Protein AF-A0A554S4W5-F1 (afdb_monomer_lite)

Sequence (125 aa):
MKLQRVMAAGAALLAVSMSFAAPPTFSKEEQRLRKAVDDAEMCFHFAGEFNGDGSAHDKEVARQQRQHCGKEGQQLVLRAYRKNPQDTR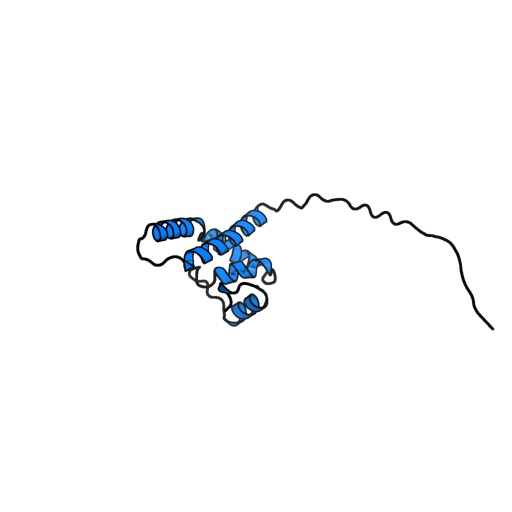LYPAVLRLDGLMPGLTLPAAEKARLCAVAKTELACP

Foldseek 3Di:
DDDDDDDDDDPDPPPDPPPPDDDPDDDPLRVLLVLLLVLLVQLLVLVVVQDPPPDPVNVVSVVSNVVRVDPVSLVSLVVVCVVPVPPLSSLSSLLSCAVVDVPHHDDPVSQVVNLVRDPDVVSRD

Radius of gyration: 24.9 Å; chains: 1; bounding box: 77×42×57 Å

pLDDT: mean 82.85, std 18.15, range [35.88, 96.44]

Secondary structure (DSSP, 8-state):
--------------------PPPPPPPHHHHHHHHHHHHHHHHHHHHTT--SS--HHHHHHHHHHHHH--HHHHHHHHHHHHH-TT-GGGHHHHHHHTTTSTT----HHHHHHHHTT---TTT--

Structure (mmCIF, N/CA/C/O backbone):
data_AF-A0A554S4W5-F1
#
_entry.id   AF-A0A554S4W5-F1
#
loop_
_atom_site.group_PDB
_atom_site.id
_atom_site.type_symbol
_atom_site.label_atom_id
_atom_site.label_alt_id
_atom_site.label_comp_id
_atom_site.label_asym_id
_atom_site.label_entity_id
_atom_site.label_seq_id
_atom_site.pdbx_PDB_ins_code
_atom_site.Cartn_x
_atom_site.Cartn_y
_atom_site.Cartn_z
_atom_site.occupancy
_atom_site.B_iso_or_equiv
_atom_site.auth_seq_id
_atom_site.auth_comp_id
_atom_site.auth_asym_id
_atom_site.auth_atom_id
_atom_site.pdbx_PDB_model_num
ATOM 1 N N . MET A 1 1 ? -64.640 -27.284 35.055 1.00 35.88 1 MET A N 1
ATOM 2 C CA . MET A 1 1 ? -64.046 -27.667 33.755 1.00 35.88 1 MET A CA 1
ATOM 3 C C . MET A 1 1 ? -64.055 -26.460 32.823 1.00 35.88 1 MET A C 1
ATOM 5 O O . MET A 1 1 ? -65.082 -25.809 32.747 1.00 35.88 1 MET A O 1
ATOM 9 N N . LYS A 1 2 ? -62.935 -26.253 32.113 1.00 40.91 2 LYS A N 1
ATOM 10 C CA . LYS A 1 2 ? -62.726 -25.465 30.877 1.00 40.91 2 LYS A CA 1
ATOM 11 C C . LYS A 1 2 ? -62.767 -23.921 30.916 1.00 40.91 2 LYS A C 1
ATOM 13 O O . LYS A 1 2 ? -63.803 -23.289 31.050 1.00 40.91 2 LYS A O 1
ATOM 18 N N . LEU A 1 3 ? -61.564 -23.376 30.690 1.00 44.25 3 LEU A N 1
ATOM 19 C CA . LEU A 1 3 ? -61.226 -22.077 30.097 1.00 44.25 3 LEU A CA 1
ATOM 20 C C . LEU A 1 3 ? -62.058 -21.762 28.840 1.00 44.25 3 LEU A C 1
ATOM 22 O O . LEU A 1 3 ? -62.255 -22.669 28.035 1.00 44.25 3 LEU A O 1
ATOM 26 N N . GLN A 1 4 ? -62.302 -20.471 28.574 1.00 40.38 4 GLN A N 1
ATOM 27 C CA . GLN A 1 4 ? -61.680 -19.776 27.430 1.00 40.38 4 GLN A CA 1
ATOM 28 C C . GLN A 1 4 ? -61.896 -18.247 27.448 1.00 40.38 4 GLN A C 1
ATOM 30 O O . GLN A 1 4 ? -62.976 -17.742 27.734 1.00 40.38 4 GLN A O 1
ATOM 35 N N . ARG A 1 5 ? -60.790 -17.547 27.151 1.00 49.88 5 ARG A N 1
ATOM 36 C CA . ARG A 1 5 ? -60.634 -16.123 26.785 1.00 49.88 5 ARG A CA 1
ATOM 37 C C . ARG A 1 5 ? -61.420 -15.852 25.479 1.00 49.88 5 ARG A C 1
ATOM 39 O O . ARG A 1 5 ? -61.779 -16.810 24.812 1.00 49.88 5 ARG A O 1
ATOM 46 N N . VAL A 1 6 ? -61.740 -14.624 25.065 1.00 44.25 6 VAL A N 1
ATOM 47 C CA . VAL A 1 6 ? -60.836 -13.713 24.333 1.00 44.25 6 VAL A CA 1
ATOM 48 C C . VAL A 1 6 ? -61.409 -12.290 24.386 1.00 44.25 6 VAL A C 1
ATOM 50 O O . VAL A 1 6 ? -62.537 -12.056 23.964 1.00 44.25 6 VAL A O 1
ATOM 53 N N . MET A 1 7 ? -60.613 -11.338 24.881 1.00 42.34 7 MET A N 1
ATOM 54 C CA . MET A 1 7 ? -60.849 -9.911 24.669 1.00 42.34 7 MET A CA 1
ATOM 55 C C . MET A 1 7 ? -60.450 -9.543 23.241 1.00 42.34 7 MET A C 1
ATOM 57 O O . MET A 1 7 ? -59.312 -9.766 22.832 1.00 42.34 7 MET A O 1
ATOM 61 N N . ALA A 1 8 ? -61.391 -8.966 22.505 1.00 46.88 8 ALA A N 1
ATOM 62 C CA . ALA A 1 8 ? -61.121 -8.191 21.309 1.00 46.88 8 ALA A CA 1
ATOM 63 C C . ALA A 1 8 ? -60.850 -6.744 21.733 1.00 46.88 8 ALA A C 1
ATOM 65 O O . ALA A 1 8 ? -61.691 -6.164 22.411 1.00 46.88 8 ALA A O 1
ATOM 66 N N . ALA A 1 9 ? -59.701 -6.184 21.353 1.00 47.50 9 ALA A N 1
ATOM 67 C CA . ALA A 1 9 ? -59.528 -4.770 20.999 1.00 47.50 9 ALA A CA 1
ATOM 68 C C . ALA A 1 9 ? -58.038 -4.432 20.868 1.00 47.50 9 ALA A C 1
ATOM 70 O O . ALA A 1 9 ? -57.235 -4.792 21.725 1.00 47.50 9 ALA A O 1
ATOM 71 N N . GLY A 1 10 ? -57.703 -3.656 19.835 1.00 40.44 10 GLY A N 1
ATOM 72 C CA . GLY A 1 10 ? -56.492 -2.834 19.830 1.00 40.44 10 GLY A CA 1
ATOM 73 C C . GLY A 1 10 ? -55.435 -3.211 18.799 1.00 40.44 10 GLY A C 1
ATOM 74 O O . GLY A 1 10 ? -54.279 -3.410 19.156 1.00 40.44 10 GLY A O 1
ATOM 75 N N . ALA A 1 11 ? -55.793 -3.253 17.514 1.00 44.31 11 ALA A N 1
ATOM 76 C CA . ALA A 1 11 ? -54.803 -3.109 16.449 1.00 44.31 11 ALA A CA 1
ATOM 77 C C . ALA A 1 11 ? -54.310 -1.649 16.429 1.00 44.31 11 ALA A C 1
ATOM 79 O O . ALA A 1 11 ? -54.879 -0.795 15.753 1.00 44.31 11 ALA A O 1
ATOM 80 N N . ALA A 1 12 ? -53.279 -1.349 17.220 1.00 49.19 12 ALA A N 1
ATOM 81 C CA . ALA A 1 12 ? -52.544 -0.095 17.125 1.00 49.19 12 ALA A CA 1
ATOM 82 C C . ALA A 1 12 ? -51.591 -0.177 15.922 1.00 49.19 12 ALA A C 1
ATOM 84 O O . ALA A 1 12 ? -50.571 -0.864 15.959 1.00 49.19 12 ALA A O 1
ATOM 85 N N . LEU A 1 13 ? -51.956 0.502 14.835 1.00 46.78 13 LEU A N 1
ATOM 86 C CA . LEU A 1 13 ? -51.106 0.696 13.664 1.00 46.78 13 LEU A CA 1
ATOM 87 C C . LEU A 1 13 ? -49.925 1.601 14.050 1.00 46.78 13 LEU A C 1
ATOM 89 O O . LEU A 1 13 ? -50.053 2.821 14.115 1.00 46.78 13 LEU A O 1
ATOM 93 N N . LEU A 1 14 ? -48.769 0.993 14.313 1.00 49.97 14 LEU A N 1
ATOM 94 C CA . LEU A 1 14 ? -47.486 1.684 14.412 1.00 49.97 14 LEU A CA 1
ATOM 95 C C . LEU A 1 14 ? -47.061 2.134 13.009 1.00 49.97 14 LEU A C 1
ATOM 97 O O . LEU A 1 14 ? -46.408 1.397 12.272 1.00 49.97 14 LEU A O 1
ATOM 101 N N . ALA A 1 15 ? -47.445 3.352 12.633 1.00 55.06 15 ALA A N 1
ATOM 102 C CA . ALA A 1 15 ? -46.871 4.039 11.486 1.00 55.06 15 ALA A CA 1
ATOM 103 C C . ALA A 1 15 ? -45.426 4.442 11.826 1.00 55.06 15 ALA A C 1
ATOM 105 O O . ALA A 1 15 ? -45.173 5.512 12.376 1.00 55.06 15 ALA A O 1
ATOM 106 N N . VAL A 1 16 ? -44.471 3.556 11.535 1.00 56.03 16 VAL A N 1
ATOM 107 C CA . VAL A 1 16 ? -43.042 3.888 11.539 1.00 56.03 16 VAL A CA 1
ATOM 108 C C . VAL A 1 16 ? -42.784 4.798 10.343 1.00 56.03 16 VAL A C 1
ATOM 110 O O . VAL A 1 16 ? -42.761 4.357 9.194 1.00 56.03 16 VAL A O 1
ATOM 113 N N . SER A 1 17 ? -42.616 6.088 10.612 1.00 52.47 17 SER A N 1
ATOM 114 C CA . SER A 1 17 ? -42.108 7.063 9.656 1.00 52.47 17 SER A CA 1
ATOM 115 C C . SER A 1 17 ? -40.660 6.708 9.308 1.00 52.47 17 SER A C 1
ATOM 117 O O . SER A 1 17 ? -39.720 7.008 10.040 1.00 52.47 17 SER A O 1
ATOM 119 N N . MET A 1 18 ? -40.483 6.035 8.172 1.00 48.78 18 MET A N 1
ATOM 120 C CA . MET A 1 18 ? -39.185 5.852 7.527 1.00 48.78 18 MET A CA 1
ATOM 121 C C . MET A 1 18 ? -38.712 7.215 7.012 1.00 48.78 18 MET A C 1
ATOM 123 O O . MET A 1 18 ? -38.985 7.600 5.876 1.00 48.78 18 MET A O 1
ATOM 127 N N . SER A 1 19 ? -38.029 7.976 7.866 1.00 55.50 19 SER A N 1
ATOM 128 C CA . SER A 1 19 ? -37.228 9.111 7.417 1.00 55.50 19 SER A CA 1
ATOM 129 C C . SER A 1 19 ? -36.118 8.570 6.523 1.00 55.50 19 SER A C 1
ATOM 131 O O . SER A 1 19 ? -35.160 7.966 7.006 1.00 55.50 19 SER A O 1
ATOM 133 N N . PHE A 1 20 ? -36.251 8.779 5.215 1.00 52.78 20 PHE A N 1
ATOM 134 C CA . PHE A 1 20 ? -35.170 8.589 4.256 1.00 52.78 20 PHE A CA 1
ATOM 135 C C . PHE A 1 20 ? -34.092 9.635 4.547 1.00 52.78 20 PHE A C 1
ATOM 137 O O . PHE A 1 20 ? -34.091 10.731 3.988 1.00 52.78 20 PHE A O 1
ATOM 144 N N . ALA A 1 21 ? -33.199 9.321 5.486 1.00 58.12 21 ALA A N 1
ATOM 145 C CA . ALA A 1 21 ? -31.977 10.079 5.666 1.00 58.12 21 ALA A CA 1
ATOM 146 C C . ALA A 1 21 ? -31.212 10.023 4.340 1.00 58.12 21 ALA A C 1
ATOM 148 O O . ALA A 1 21 ? -30.912 8.936 3.839 1.00 58.12 21 ALA A O 1
ATOM 149 N N . ALA A 1 22 ? -30.927 11.192 3.760 1.00 56.53 22 ALA A N 1
ATOM 150 C CA . ALA A 1 22 ? -29.977 11.290 2.663 1.00 56.53 22 ALA A CA 1
ATOM 151 C C . ALA A 1 22 ? -28.704 10.522 3.063 1.00 56.53 22 ALA A C 1
ATOM 153 O O . ALA A 1 22 ? -28.302 10.605 4.232 1.00 56.53 22 ALA A O 1
ATOM 154 N N . PRO A 1 23 ? -28.096 9.744 2.150 1.00 53.75 23 PRO A N 1
ATOM 155 C CA . PRO A 1 23 ? -26.913 8.969 2.487 1.00 53.75 23 PRO A CA 1
ATOM 156 C C . PRO A 1 23 ? -25.877 9.918 3.103 1.00 53.75 23 PRO A C 1
ATOM 158 O O . PRO A 1 23 ? -25.651 10.997 2.545 1.00 53.75 23 PRO A O 1
ATOM 161 N N . PRO A 1 24 ? -25.295 9.577 4.266 1.00 55.41 24 PRO A N 1
ATOM 162 C CA . PRO A 1 24 ? -24.371 10.469 4.944 1.00 55.41 24 PRO A CA 1
ATOM 163 C C . PRO A 1 24 ? -23.236 10.816 3.983 1.00 55.41 24 PRO A C 1
ATOM 165 O O . PRO A 1 24 ? -22.531 9.937 3.486 1.00 55.41 24 PRO A O 1
ATOM 168 N N . THR A 1 25 ? -23.073 12.105 3.686 1.00 55.75 25 THR A N 1
ATOM 169 C CA . THR A 1 25 ? -21.930 12.582 2.911 1.00 55.75 25 THR A CA 1
ATOM 170 C C . THR A 1 25 ? -20.672 12.290 3.717 1.00 55.75 25 THR A C 1
ATOM 172 O O . THR A 1 25 ? -20.517 12.809 4.824 1.00 55.75 25 THR A O 1
ATOM 175 N N . PHE A 1 26 ? -19.795 11.443 3.181 1.00 57.31 26 PHE A N 1
ATOM 176 C CA . PHE A 1 26 ? -18.562 11.036 3.851 1.00 57.31 26 PHE A CA 1
ATOM 177 C C . PHE A 1 26 ? -17.726 12.250 4.254 1.00 57.31 26 PHE A C 1
ATOM 179 O O . PHE A 1 26 ? -17.591 13.205 3.481 1.00 57.31 26 PHE A O 1
ATOM 186 N N . SER A 1 27 ? -17.147 12.209 5.456 1.00 81.75 27 SER A N 1
ATOM 187 C CA . SER A 1 27 ? -16.256 13.273 5.917 1.00 81.75 27 SER A CA 1
ATOM 188 C C . SER A 1 27 ? -15.054 13.403 4.970 1.00 81.75 27 SER A C 1
ATOM 190 O O . SER A 1 27 ? -14.664 12.446 4.297 1.00 81.75 27 SER A O 1
ATOM 192 N N . LYS A 1 28 ? -14.420 14.583 4.919 1.00 84.88 28 LYS A N 1
ATOM 193 C CA . LYS A 1 28 ? -13.202 14.783 4.107 1.00 84.88 28 LYS A CA 1
ATOM 194 C C . LYS A 1 28 ? -12.106 13.766 4.447 1.00 84.88 28 LYS A C 1
ATOM 196 O O . LYS A 1 28 ? -11.353 13.357 3.568 1.00 84.88 28 LYS A O 1
ATOM 201 N N . GLU A 1 29 ? -12.016 13.359 5.711 1.00 84.31 29 GLU A N 1
ATOM 202 C CA . GLU A 1 29 ? -11.071 12.334 6.159 1.00 84.31 29 GLU A CA 1
ATOM 203 C C . GLU A 1 29 ? -11.429 10.953 5.615 1.00 84.31 29 GLU A C 1
ATOM 205 O O . GLU A 1 29 ? -10.552 10.236 5.139 1.00 84.31 29 GLU A O 1
ATOM 210 N N . GLU A 1 30 ? -12.714 10.601 5.614 1.00 87.19 30 GLU A N 1
ATOM 211 C CA . GLU A 1 30 ? -13.177 9.332 5.064 1.00 87.19 30 GLU A CA 1
ATOM 212 C C . GLU A 1 30 ? -12.969 9.261 3.544 1.00 87.19 30 GLU A C 1
ATOM 214 O O . GLU A 1 30 ? -12.544 8.229 3.033 1.00 87.19 30 GLU A O 1
ATOM 219 N N . GLN A 1 31 ? -13.171 10.365 2.819 1.00 91.12 31 GLN A N 1
ATOM 220 C CA . GLN A 1 31 ? -12.868 10.436 1.384 1.00 91.12 31 GLN A CA 1
ATOM 221 C C . GLN A 1 31 ? -11.372 10.251 1.099 1.00 91.12 31 GLN A C 1
ATOM 223 O O . GLN A 1 31 ? -11.002 9.510 0.190 1.00 91.12 31 GLN A O 1
ATOM 228 N N . ARG A 1 32 ? -10.499 10.885 1.893 1.00 93.62 32 ARG A N 1
ATOM 229 C CA . ARG A 1 32 ? -9.043 10.712 1.772 1.00 93.62 32 ARG A CA 1
ATOM 230 C C . ARG A 1 32 ? -8.616 9.278 2.065 1.00 93.62 32 ARG A C 1
ATOM 232 O O . ARG A 1 32 ? -7.778 8.745 1.347 1.00 93.62 32 ARG A O 1
ATOM 239 N N . LEU A 1 33 ? -9.199 8.655 3.089 1.00 94.94 33 LEU A N 1
ATOM 240 C CA . LEU A 1 33 ? -8.914 7.263 3.427 1.00 94.94 33 LEU A CA 1
ATOM 241 C C . LEU A 1 33 ? -9.377 6.309 2.321 1.00 94.94 33 LEU A C 1
ATOM 243 O O . LEU A 1 33 ? -8.623 5.414 1.961 1.00 94.94 33 LEU A O 1
ATOM 247 N N . ARG A 1 34 ? -10.565 6.525 1.743 1.00 94.50 34 ARG A N 1
ATOM 248 C CA . ARG A 1 34 ? -11.051 5.746 0.591 1.00 94.50 34 ARG A CA 1
ATOM 249 C C . ARG A 1 34 ? -10.096 5.837 -0.587 1.00 94.50 34 ARG A C 1
ATOM 251 O O . ARG A 1 34 ? -9.625 4.811 -1.054 1.00 94.50 34 ARG A O 1
ATOM 258 N N . LYS A 1 35 ? -9.712 7.057 -0.974 1.00 95.62 35 LYS A N 1
ATOM 259 C CA . LYS A 1 35 ? -8.721 7.251 -2.034 1.00 95.62 35 LYS A CA 1
ATOM 260 C C . LYS A 1 35 ? -7.405 6.531 -1.728 1.00 95.62 35 LYS A C 1
ATOM 262 O O . LYS A 1 35 ? -6.828 5.930 -2.620 1.00 95.62 35 LYS A O 1
ATOM 267 N N . ALA A 1 36 ? -6.932 6.575 -0.484 1.00 96.31 36 ALA A N 1
ATOM 268 C CA . ALA A 1 36 ? -5.703 5.890 -0.101 1.00 96.31 36 ALA A CA 1
ATOM 269 C C . ALA A 1 36 ? -5.821 4.353 -0.163 1.00 96.31 36 ALA A C 1
ATOM 271 O O . ALA A 1 36 ? -4.846 3.681 -0.488 1.00 96.31 36 ALA A O 1
ATOM 272 N N . VAL A 1 37 ? -7.004 3.801 0.128 1.00 95.94 37 VAL A N 1
ATOM 273 C CA . VAL A 1 37 ? -7.314 2.375 -0.063 1.00 95.94 37 VAL A CA 1
ATOM 274 C C . VAL A 1 37 ? -7.300 2.012 -1.551 1.00 95.94 37 VAL A C 1
ATOM 276 O O . VAL A 1 37 ? -6.658 1.028 -1.916 1.00 95.94 37 VAL A O 1
ATOM 279 N N . ASP A 1 38 ? -7.925 2.827 -2.402 1.00 95.62 38 ASP A N 1
ATOM 280 C CA . ASP A 1 38 ? -7.939 2.621 -3.857 1.00 95.62 38 ASP A CA 1
ATOM 281 C C . ASP A 1 38 ? -6.524 2.743 -4.454 1.00 95.62 38 ASP A C 1
ATOM 283 O O . ASP A 1 38 ? -6.097 1.930 -5.270 1.00 95.62 38 ASP A O 1
ATOM 287 N N . ASP A 1 39 ? -5.743 3.724 -3.998 1.00 96.44 39 ASP A N 1
ATOM 288 C CA . ASP A 1 39 ? -4.355 3.915 -4.421 1.00 96.44 39 ASP A CA 1
ATOM 289 C C . ASP A 1 39 ? -3.461 2.738 -3.996 1.00 96.44 39 ASP A C 1
ATOM 291 O O . ASP A 1 39 ? -2.567 2.350 -4.748 1.00 96.44 39 ASP A O 1
ATOM 295 N N . ALA A 1 40 ? -3.705 2.126 -2.830 1.00 95.31 40 ALA A N 1
ATOM 296 C CA . ALA A 1 40 ? -2.993 0.917 -2.410 1.00 95.31 40 ALA A CA 1
ATOM 297 C C . ALA A 1 40 ? -3.286 -0.275 -3.336 1.00 95.31 40 ALA A C 1
ATOM 299 O O . ALA A 1 40 ? -2.393 -1.078 -3.604 1.00 95.31 40 ALA A O 1
ATOM 300 N N . GLU A 1 41 ? -4.514 -0.378 -3.851 1.00 93.62 41 GLU A N 1
ATOM 301 C CA . GLU A 1 41 ? -4.880 -1.377 -4.856 1.00 93.62 41 GLU A CA 1
ATOM 302 C C . GLU A 1 41 ? -4.148 -1.160 -6.175 1.00 93.62 41 GLU A C 1
ATOM 304 O O . GLU A 1 41 ? -3.467 -2.068 -6.652 1.00 93.62 41 GLU A O 1
ATOM 309 N N . MET A 1 42 ? -4.224 0.055 -6.719 1.00 95.31 42 MET A N 1
ATOM 310 C CA . MET A 1 42 ? -3.558 0.384 -7.978 1.00 95.31 42 MET A CA 1
ATOM 311 C C . MET A 1 42 ? -2.038 0.256 -7.866 1.00 95.31 42 MET A C 1
ATOM 313 O O . MET A 1 42 ? -1.393 -0.267 -8.770 1.00 95.31 42 MET A O 1
ATOM 317 N N . CYS A 1 43 ? -1.456 0.678 -6.741 1.00 94.62 43 CYS A N 1
ATOM 318 C CA . CYS A 1 43 ? -0.030 0.514 -6.490 1.00 94.62 43 CYS A CA 1
ATOM 319 C C . CYS A 1 43 ? 0.380 -0.966 -6.517 1.00 94.62 43 CYS A C 1
ATOM 321 O O . CYS A 1 43 ? 1.370 -1.309 -7.159 1.00 94.62 43 CYS A O 1
ATOM 323 N N . PHE A 1 44 ? -0.394 -1.845 -5.874 1.00 94.00 44 PHE A N 1
ATOM 324 C CA . PHE A 1 44 ? -0.127 -3.283 -5.884 1.00 94.00 44 PHE A CA 1
ATOM 325 C C . PHE A 1 44 ? -0.280 -3.910 -7.265 1.00 94.00 44 PHE A C 1
ATOM 327 O O . PHE A 1 44 ? 0.570 -4.698 -7.670 1.00 94.00 44 PHE A O 1
ATOM 334 N N . HIS A 1 45 ? -1.311 -3.513 -8.008 1.00 93.12 45 HIS A N 1
ATOM 335 C CA . HIS A 1 45 ? -1.511 -3.950 -9.384 1.00 93.12 45 HIS A CA 1
ATOM 336 C C . HIS A 1 45 ? -0.290 -3.629 -10.260 1.00 93.12 45 HIS A C 1
ATOM 338 O O . HIS A 1 45 ? 0.327 -4.539 -10.806 1.00 93.12 45 HIS A O 1
ATOM 344 N N . PHE A 1 46 ? 0.137 -2.364 -10.303 1.00 93.12 46 PHE A N 1
ATOM 345 C CA . PHE A 1 46 ? 1.269 -1.946 -11.134 1.00 93.12 46 PHE A CA 1
ATOM 346 C C . PHE A 1 46 ? 2.629 -2.429 -10.620 1.00 93.12 46 PHE A C 1
ATOM 348 O O . PHE A 1 46 ? 3.578 -2.518 -11.397 1.00 93.12 46 PHE A O 1
ATOM 355 N N . ALA A 1 47 ? 2.772 -2.733 -9.328 1.00 89.81 47 ALA A N 1
ATOM 356 C CA . ALA A 1 47 ? 3.991 -3.349 -8.803 1.00 89.81 47 ALA A CA 1
ATOM 357 C C . ALA A 1 47 ? 4.231 -4.746 -9.398 1.00 89.81 47 ALA A C 1
ATOM 359 O O . ALA A 1 47 ? 5.383 -5.124 -9.595 1.00 89.81 47 ALA A O 1
ATOM 360 N N . GLY A 1 48 ? 3.161 -5.481 -9.720 1.00 87.62 48 GLY A N 1
ATOM 361 C CA . GLY A 1 48 ? 3.241 -6.789 -10.373 1.00 87.62 48 GLY A CA 1
ATOM 362 C C . GLY A 1 48 ? 3.488 -6.744 -11.885 1.00 87.62 48 GLY A C 1
ATOM 363 O O . GLY A 1 48 ? 3.812 -7.777 -12.460 1.00 87.62 48 GLY A O 1
ATOM 364 N N . GLU A 1 49 ? 3.343 -5.582 -12.530 1.00 91.31 49 GLU A N 1
ATOM 365 C CA . GLU A 1 49 ? 3.498 -5.434 -13.988 1.00 91.31 49 GLU A CA 1
ATOM 366 C C . GLU A 1 49 ? 4.894 -4.968 -14.421 1.00 91.31 49 GLU A C 1
ATOM 368 O O . GLU A 1 49 ? 5.260 -5.115 -15.585 1.00 91.31 49 GLU A O 1
ATOM 373 N N . PHE A 1 50 ? 5.680 -4.392 -13.509 1.00 87.88 50 PHE A N 1
ATOM 374 C CA . PHE A 1 50 ? 6.976 -3.807 -13.850 1.00 87.88 50 PHE A CA 1
ATOM 375 C C . PHE A 1 50 ? 8.040 -4.888 -14.086 1.00 87.88 50 PHE A C 1
ATOM 377 O O . PHE A 1 50 ? 8.440 -5.574 -13.144 1.00 87.88 50 PHE A O 1
ATOM 384 N N . ASN A 1 51 ? 8.541 -5.000 -15.322 1.00 88.12 51 ASN A N 1
ATOM 385 C CA . ASN A 1 51 ? 9.497 -6.048 -15.711 1.00 88.12 51 ASN A CA 1
ATOM 386 C C . ASN A 1 51 ? 10.944 -5.546 -15.876 1.00 88.12 51 ASN A C 1
ATOM 388 O O . ASN A 1 51 ? 11.872 -6.352 -15.939 1.00 88.12 51 ASN A O 1
ATOM 392 N N . GLY A 1 52 ? 11.161 -4.230 -15.914 1.00 88.25 52 GLY A N 1
ATOM 393 C CA . GLY A 1 52 ? 12.483 -3.605 -16.020 1.00 88.25 52 GLY A CA 1
ATOM 394 C C . GLY A 1 52 ? 13.110 -3.644 -17.420 1.00 88.25 52 GLY A C 1
ATOM 395 O O . GLY A 1 52 ? 14.317 -3.434 -17.545 1.00 88.25 52 GLY A O 1
ATOM 396 N N . ASP A 1 53 ? 12.328 -3.902 -18.470 1.00 92.50 53 ASP A N 1
ATOM 397 C CA . ASP A 1 53 ? 12.788 -4.017 -19.860 1.00 92.50 53 ASP A CA 1
ATOM 398 C C . ASP A 1 53 ? 12.928 -2.662 -20.581 1.00 92.50 53 ASP A C 1
ATOM 400 O O . ASP A 1 53 ? 13.462 -2.583 -21.691 1.00 92.50 53 ASP A O 1
ATOM 404 N N . GLY A 1 54 ? 12.469 -1.573 -19.954 1.00 91.06 54 GLY A N 1
ATOM 405 C CA . GLY A 1 54 ? 12.553 -0.219 -20.509 1.00 91.06 54 GLY A CA 1
ATOM 406 C C . GLY A 1 54 ? 11.600 0.042 -21.682 1.00 91.06 54 GLY A C 1
ATOM 407 O O . GLY A 1 54 ? 11.724 1.074 -22.361 1.00 91.06 54 GLY A O 1
ATOM 408 N N . SER A 1 55 ? 10.644 -0.860 -21.913 1.00 95.31 55 SER A N 1
ATOM 409 C CA . SER A 1 55 ? 9.594 -0.733 -22.918 1.00 95.31 55 SER A CA 1
ATOM 410 C C . SER A 1 55 ? 8.704 0.492 -22.681 1.00 95.31 55 SER A C 1
ATOM 412 O O . SER A 1 55 ? 8.728 1.158 -21.642 1.00 95.31 55 SER A O 1
ATOM 414 N N . ALA A 1 56 ? 7.879 0.820 -23.679 1.00 96.38 56 ALA A N 1
ATOM 415 C CA . ALA A 1 56 ? 6.843 1.835 -23.510 1.00 96.38 56 ALA A CA 1
ATOM 416 C C . ALA A 1 56 ? 5.849 1.459 -22.395 1.00 96.38 56 ALA A C 1
ATOM 418 O O . ALA A 1 56 ? 5.379 2.345 -21.685 1.00 96.38 56 ALA A O 1
ATOM 419 N N . HIS A 1 57 ? 5.581 0.161 -22.222 1.00 94.44 57 HIS A N 1
ATOM 420 C CA . HIS A 1 57 ? 4.732 -0.343 -21.150 1.00 94.44 57 HIS A CA 1
ATOM 421 C C . HIS A 1 57 ? 5.365 -0.085 -19.779 1.00 94.44 57 HIS A C 1
ATOM 423 O O . HIS A 1 57 ? 4.741 0.560 -18.946 1.00 94.44 57 HIS A O 1
ATOM 429 N N . ASP A 1 58 ? 6.634 -0.441 -19.584 1.00 94.44 58 ASP A N 1
ATOM 430 C CA . ASP A 1 58 ? 7.353 -0.185 -18.329 1.00 94.44 58 ASP A CA 1
ATOM 431 C C . ASP A 1 58 ? 7.407 1.304 -17.957 1.00 94.44 58 ASP A C 1
ATOM 433 O O . ASP A 1 58 ? 7.296 1.677 -16.786 1.00 94.44 58 ASP A O 1
ATOM 437 N N . LYS A 1 59 ? 7.548 2.189 -18.952 1.00 95.69 59 LYS A N 1
ATOM 438 C CA . LYS A 1 59 ? 7.493 3.644 -18.733 1.00 95.69 59 LYS A CA 1
ATOM 439 C C . LYS A 1 59 ? 6.120 4.090 -18.232 1.00 95.69 59 LYS A C 1
ATOM 441 O O . LYS A 1 59 ? 6.048 4.960 -17.363 1.00 95.69 59 LYS A O 1
ATOM 446 N N . GLU A 1 60 ? 5.051 3.505 -18.763 1.00 96.19 60 GLU A N 1
ATOM 447 C CA . GLU A 1 60 ? 3.685 3.773 -18.316 1.00 96.19 60 GLU A CA 1
ATOM 448 C C . GLU A 1 60 ? 3.431 3.197 -16.918 1.00 96.19 60 GLU A C 1
ATOM 450 O O . GLU A 1 60 ? 2.958 3.926 -16.047 1.00 96.19 60 GLU A O 1
ATOM 455 N N . VAL A 1 61 ? 3.845 1.956 -16.648 1.00 95.56 61 VAL A N 1
ATOM 456 C CA . VAL A 1 61 ? 3.775 1.342 -15.312 1.00 95.56 61 VAL A CA 1
ATOM 457 C C . VAL A 1 61 ? 4.508 2.212 -14.288 1.00 95.56 61 VAL A C 1
ATOM 459 O O . VAL A 1 61 ? 3.950 2.555 -13.247 1.00 95.56 61 VAL A O 1
ATOM 462 N N . ALA A 1 62 ? 5.717 2.686 -14.602 1.00 94.12 62 ALA A N 1
ATOM 463 C CA . ALA A 1 62 ? 6.466 3.588 -13.729 1.00 94.12 62 ALA A CA 1
ATOM 464 C C . ALA A 1 62 ? 5.745 4.930 -13.493 1.00 94.12 62 ALA A C 1
ATOM 466 O O . ALA A 1 62 ? 5.821 5.493 -12.396 1.00 94.12 62 ALA A O 1
ATOM 467 N N . ARG A 1 63 ? 5.037 5.466 -14.496 1.00 95.50 63 ARG A N 1
ATOM 468 C CA . ARG A 1 63 ? 4.215 6.678 -14.345 1.00 95.50 63 ARG A CA 1
ATOM 469 C C . ARG A 1 63 ? 3.049 6.430 -13.389 1.00 95.50 63 ARG A C 1
ATOM 471 O O . ARG A 1 63 ? 2.809 7.248 -12.502 1.00 95.50 63 ARG A O 1
ATOM 478 N N . GLN A 1 64 ? 2.368 5.300 -13.543 1.00 95.81 64 GLN A N 1
ATOM 479 C CA . GLN A 1 64 ? 1.234 4.913 -12.710 1.00 95.81 64 GLN A CA 1
ATOM 480 C C . GLN A 1 64 ? 1.650 4.632 -11.262 1.00 95.81 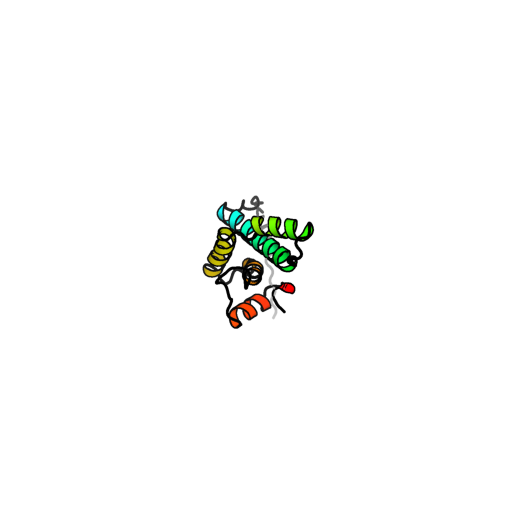64 GLN A C 1
ATOM 482 O O . GLN A 1 64 ? 1.021 5.120 -10.321 1.00 95.81 64 GLN A O 1
ATOM 487 N N . GLN A 1 65 ? 2.778 3.950 -11.056 1.00 93.31 65 GLN A N 1
ATOM 488 C CA . GLN A 1 65 ? 3.346 3.747 -9.724 1.00 93.31 65 GLN A CA 1
ATOM 489 C C . GLN A 1 65 ? 3.651 5.081 -9.029 1.00 93.31 65 GLN A C 1
ATOM 491 O O . GLN A 1 65 ? 3.322 5.248 -7.858 1.00 93.31 65 GLN A O 1
ATOM 496 N N . ARG A 1 66 ? 4.199 6.083 -9.731 1.00 92.94 66 ARG A N 1
ATOM 497 C CA . ARG A 1 66 ? 4.419 7.425 -9.145 1.00 92.94 66 ARG A CA 1
ATOM 498 C C . ARG A 1 66 ? 3.121 8.116 -8.725 1.00 92.94 66 ARG A C 1
ATOM 500 O O . ARG A 1 66 ? 3.142 8.908 -7.786 1.00 92.94 66 ARG A O 1
ATOM 507 N N . GLN A 1 67 ? 2.017 7.839 -9.415 1.00 94.69 67 GLN A N 1
ATOM 508 C CA . GLN A 1 67 ? 0.710 8.423 -9.125 1.00 94.69 67 GLN A CA 1
ATOM 509 C C . GLN A 1 67 ? 0.022 7.758 -7.923 1.00 94.69 67 GLN A C 1
ATOM 511 O O . GLN A 1 67 ? -0.611 8.456 -7.131 1.00 94.69 67 GLN A O 1
ATOM 516 N N . HIS A 1 68 ? 0.154 6.437 -7.775 1.00 94.38 68 HIS A N 1
ATOM 517 C CA . HIS A 1 68 ? -0.613 5.656 -6.796 1.00 94.38 68 HIS A CA 1
ATOM 518 C C . HIS A 1 68 ? 0.206 5.174 -5.587 1.00 94.38 68 HIS A C 1
ATOM 520 O O . HIS A 1 68 ? -0.327 5.040 -4.489 1.00 94.38 68 HIS A O 1
ATOM 526 N N . CYS A 1 69 ? 1.519 4.984 -5.714 1.00 92.31 69 CYS A N 1
ATOM 527 C CA . CYS A 1 69 ? 2.383 4.513 -4.624 1.00 92.31 69 CYS A CA 1
ATOM 528 C C . CYS A 1 69 ? 2.875 5.655 -3.710 1.00 92.31 69 CYS A C 1
ATOM 530 O O . CYS A 1 69 ? 4.063 5.771 -3.398 1.00 92.31 69 CYS A O 1
ATOM 532 N N . GLY A 1 70 ? 1.963 6.535 -3.289 1.00 91.75 70 GLY A N 1
ATOM 533 C CA . GLY A 1 70 ? 2.275 7.703 -2.463 1.00 91.75 70 GLY A CA 1
ATOM 534 C C . GLY A 1 70 ? 2.434 7.371 -0.974 1.00 91.75 70 GLY A C 1
ATOM 535 O O . GLY A 1 70 ? 1.502 6.876 -0.341 1.00 91.75 70 GLY A O 1
ATOM 536 N N . LYS A 1 71 ? 3.579 7.735 -0.374 1.00 92.56 71 LYS A N 1
ATOM 537 C CA . LYS A 1 71 ? 3.892 7.449 1.044 1.00 92.56 71 LYS A CA 1
ATOM 538 C C . LYS A 1 71 ? 2.826 7.946 2.027 1.00 92.56 71 LYS A C 1
ATOM 540 O O . LYS A 1 71 ? 2.508 7.245 2.982 1.00 92.56 71 LYS A O 1
ATOM 545 N N . GLU A 1 72 ? 2.273 9.139 1.816 1.00 93.81 72 GLU A N 1
ATOM 546 C CA . GLU A 1 72 ? 1.276 9.717 2.728 1.00 93.81 72 GLU A CA 1
ATOM 547 C C . GLU A 1 72 ? -0.031 8.914 2.753 1.00 93.81 72 GLU A C 1
ATOM 549 O O . GLU A 1 72 ? -0.558 8.633 3.829 1.00 93.81 72 GLU A O 1
ATOM 554 N N . GLY A 1 73 ? -0.528 8.495 1.584 1.00 94.12 73 GLY A N 1
ATOM 555 C CA . GLY A 1 73 ? -1.723 7.654 1.477 1.00 94.12 73 GLY A CA 1
ATOM 556 C C . GLY A 1 73 ? -1.506 6.285 2.120 1.00 94.12 73 GLY A C 1
ATOM 557 O O . GLY A 1 73 ? -2.310 5.844 2.941 1.00 94.12 73 GLY A O 1
ATOM 558 N N . GLN A 1 74 ? -0.362 5.657 1.850 1.00 95.25 74 GLN A N 1
ATOM 559 C CA . GLN A 1 74 ? 0.011 4.382 2.469 1.00 95.25 74 GLN A CA 1
ATOM 560 C C . GLN A 1 74 ? 0.072 4.494 4.004 1.00 95.25 74 GLN A C 1
ATOM 562 O O . GLN A 1 74 ? -0.498 3.673 4.725 1.00 95.25 74 GLN A O 1
ATOM 567 N N . GLN A 1 75 ? 0.682 5.560 4.530 1.00 95.50 75 GLN A N 1
ATOM 568 C CA . GLN A 1 75 ? 0.713 5.826 5.971 1.00 95.50 75 GLN A CA 1
ATOM 569 C C . GLN A 1 75 ? -0.675 6.107 6.556 1.00 95.50 75 GLN A C 1
ATOM 571 O O . GLN A 1 75 ? -0.931 5.738 7.705 1.00 95.50 75 GLN A O 1
ATOM 576 N N . LEU A 1 76 ? -1.570 6.748 5.799 1.00 95.69 76 LEU A N 1
ATOM 577 C CA . LEU A 1 76 ? -2.948 6.992 6.219 1.00 95.69 76 LEU A CA 1
ATOM 578 C C . LEU A 1 76 ? -3.709 5.674 6.414 1.00 95.69 76 LEU A C 1
ATOM 580 O O . LEU A 1 76 ? -4.334 5.499 7.461 1.00 95.69 76 LEU A O 1
ATOM 584 N N . VAL A 1 77 ? -3.594 4.734 5.469 1.00 96.19 77 VAL A N 1
ATOM 585 C CA . VAL A 1 77 ? -4.179 3.383 5.575 1.00 96.19 77 VAL A CA 1
ATOM 586 C C . VAL A 1 77 ? -3.683 2.683 6.840 1.00 96.19 77 VAL A C 1
ATOM 588 O O . VAL A 1 77 ? -4.483 2.209 7.647 1.00 96.19 77 VAL A O 1
ATO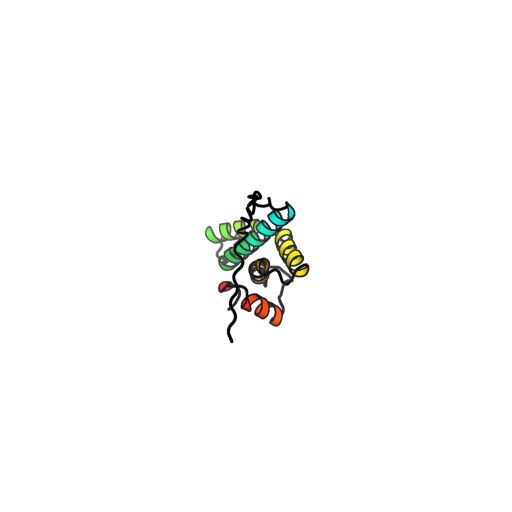M 591 N N . LEU A 1 78 ? -2.369 2.678 7.073 1.00 95.56 78 LEU A N 1
ATOM 592 C CA . LEU A 1 78 ? -1.785 2.002 8.235 1.00 95.56 78 LEU A CA 1
ATOM 593 C C . LEU A 1 78 ? -2.163 2.662 9.554 1.00 95.56 78 LEU A C 1
ATOM 595 O O . LEU A 1 78 ? -2.398 1.973 10.544 1.00 95.56 78 LEU A O 1
ATOM 599 N N . ARG A 1 79 ? -2.240 3.993 9.590 1.00 95.50 79 ARG A N 1
ATOM 600 C CA . ARG A 1 79 ? -2.693 4.719 10.778 1.00 95.50 79 ARG A CA 1
ATOM 601 C C . ARG A 1 79 ? -4.153 4.401 11.086 1.00 95.50 79 ARG A 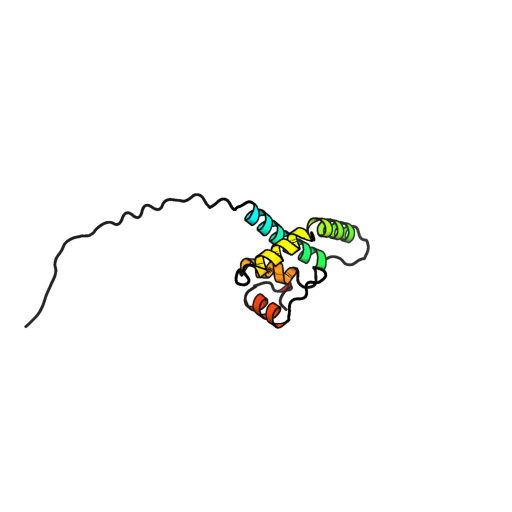C 1
ATOM 603 O O . ARG A 1 79 ? -4.480 4.182 12.250 1.00 95.50 79 ARG A O 1
ATOM 610 N N . ALA A 1 80 ? -5.008 4.351 10.065 1.00 95.62 80 ALA A N 1
ATOM 611 C CA . ALA A 1 80 ? -6.409 3.977 10.219 1.00 95.62 80 ALA A CA 1
ATOM 612 C C . ALA A 1 80 ? -6.546 2.538 10.736 1.00 95.62 80 ALA A C 1
ATOM 614 O O . ALA A 1 80 ? -7.256 2.309 11.714 1.00 95.62 80 ALA A O 1
ATOM 615 N N . TYR A 1 81 ? -5.788 1.600 10.164 1.00 95.38 81 TYR A N 1
ATOM 616 C CA . TYR A 1 81 ? -5.774 0.208 10.606 1.00 95.38 81 TYR A CA 1
ATOM 617 C C . TYR A 1 81 ? -5.261 0.060 12.044 1.00 95.38 81 TYR A C 1
ATOM 619 O O . TYR A 1 81 ? -5.900 -0.593 12.859 1.00 95.38 81 TYR A O 1
ATOM 627 N N . ARG A 1 82 ? -4.168 0.735 12.420 1.00 94.62 82 ARG A N 1
ATOM 628 C CA . ARG A 1 82 ? -3.656 0.711 13.804 1.00 94.62 82 ARG A CA 1
ATOM 629 C C . ARG A 1 82 ? -4.644 1.305 14.809 1.00 94.62 82 ARG A C 1
ATOM 631 O O . ARG A 1 82 ? -4.702 0.844 15.944 1.00 94.62 82 ARG A O 1
ATOM 638 N N . LYS A 1 83 ? -5.412 2.324 14.407 1.00 96.06 83 LYS A N 1
ATOM 639 C CA . LYS A 1 83 ? -6.452 2.936 15.248 1.00 96.06 83 LYS A CA 1
ATOM 640 C C . LYS A 1 83 ? -7.658 2.011 15.428 1.00 96.06 83 LYS A C 1
ATOM 642 O O . LYS A 1 83 ? -8.255 2.012 16.499 1.00 96.06 83 LYS A O 1
ATOM 647 N N . ASN A 1 84 ? -8.023 1.251 14.397 1.00 95.00 84 ASN A N 1
ATOM 648 C CA . ASN A 1 84 ? -9.115 0.286 14.446 1.00 95.00 84 ASN A CA 1
ATOM 649 C C . ASN A 1 84 ? -8.742 -1.021 13.714 1.00 95.00 84 ASN A C 1
ATOM 651 O O . ASN A 1 84 ? -9.138 -1.216 12.561 1.00 95.00 84 ASN A O 1
ATOM 655 N N . PRO A 1 85 ? -8.019 -1.948 14.372 1.00 94.31 85 PRO A N 1
ATOM 656 C CA . PRO A 1 85 ? -7.519 -3.168 13.728 1.00 94.31 85 PRO A CA 1
ATOM 657 C C . PRO A 1 85 ? -8.621 -4.186 13.404 1.00 94.31 85 PRO A C 1
ATOM 659 O O . PRO A 1 85 ? -8.359 -5.196 12.746 1.00 94.31 85 PRO A O 1
ATOM 662 N N . GLN A 1 86 ? -9.851 -3.936 13.860 1.00 93.75 86 GLN A N 1
ATOM 663 C CA . GLN A 1 86 ? -11.039 -4.738 13.562 1.00 93.75 86 GLN A CA 1
ATOM 664 C C . GLN A 1 86 ? -11.794 -4.236 12.319 1.00 93.75 86 GLN A C 1
ATOM 666 O O . GLN A 1 86 ? -12.750 -4.878 11.893 1.00 93.75 86 GLN A O 1
ATOM 671 N N . ASP A 1 87 ? -11.385 -3.111 11.715 1.00 93.06 87 ASP A N 1
ATOM 672 C CA . ASP A 1 87 ? -11.999 -2.617 10.479 1.00 93.06 87 ASP A CA 1
ATOM 673 C C . ASP A 1 87 ? -11.573 -3.473 9.280 1.00 93.06 87 ASP A C 1
ATOM 675 O O . ASP A 1 87 ? -10.542 -3.239 8.643 1.00 93.06 87 ASP A O 1
ATOM 679 N N . THR A 1 88 ? -12.389 -4.478 8.966 1.00 93.44 88 THR A N 1
ATOM 680 C CA . THR A 1 88 ? -12.130 -5.447 7.894 1.00 93.44 88 THR A CA 1
ATOM 681 C C . THR A 1 88 ? -12.038 -4.806 6.510 1.00 93.44 88 THR A C 1
ATOM 683 O O . THR A 1 88 ? -11.393 -5.363 5.623 1.00 93.44 88 THR A O 1
ATOM 686 N N . ARG A 1 89 ? -12.602 -3.603 6.319 1.00 92.06 89 ARG A N 1
ATOM 687 C CA . ARG A 1 89 ? -12.526 -2.853 5.052 1.00 92.06 89 ARG A CA 1
ATOM 688 C C . ARG A 1 89 ? -11.098 -2.429 4.714 1.00 92.06 89 ARG A C 1
ATOM 690 O O . ARG A 1 89 ? -10.789 -2.212 3.548 1.00 92.06 89 ARG A O 1
ATOM 697 N N . LEU A 1 90 ? -10.229 -2.311 5.719 1.00 94.94 90 LEU A N 1
ATOM 698 C CA . LEU A 1 90 ? -8.833 -1.911 5.539 1.00 94.94 90 LEU A CA 1
ATOM 699 C C . LEU A 1 90 ? -7.911 -3.095 5.235 1.00 94.94 90 LEU A C 1
ATOM 701 O O . LEU A 1 90 ? -6.793 -2.879 4.774 1.00 94.94 90 LEU A O 1
ATOM 705 N N . TYR A 1 91 ? -8.350 -4.334 5.478 1.00 95.31 91 TYR A N 1
ATOM 706 C CA . TYR A 1 91 ? -7.471 -5.504 5.394 1.00 95.31 91 TYR A CA 1
ATOM 707 C C . TYR A 1 91 ? -6.893 -5.714 3.991 1.00 95.31 91 TYR A C 1
ATOM 709 O O . TYR A 1 91 ? -5.679 -5.893 3.910 1.00 95.31 91 TYR A O 1
ATOM 717 N N . PRO A 1 92 ? -7.678 -5.615 2.894 1.00 95.06 92 PRO A N 1
ATOM 718 C CA . PRO A 1 92 ? -7.131 -5.700 1.541 1.00 95.06 92 PRO A CA 1
ATOM 719 C C . PRO A 1 92 ? -6.004 -4.696 1.293 1.00 95.06 92 PRO A C 1
ATOM 721 O O . PRO A 1 92 ? -4.952 -5.060 0.780 1.00 95.06 92 PRO A O 1
ATOM 724 N N . ALA A 1 93 ? -6.193 -3.439 1.698 1.00 95.44 93 ALA A N 1
ATOM 725 C CA . ALA A 1 93 ? -5.187 -2.401 1.505 1.00 95.44 93 ALA A CA 1
ATOM 726 C C . ALA A 1 93 ? -3.930 -2.669 2.343 1.00 95.44 93 ALA A C 1
ATOM 728 O O . ALA A 1 93 ? -2.823 -2.560 1.832 1.00 95.44 93 ALA A O 1
ATOM 729 N N . VAL A 1 94 ? -4.082 -3.071 3.608 1.00 96.25 94 VAL A N 1
ATOM 730 C CA . VAL A 1 94 ? -2.944 -3.405 4.482 1.00 96.25 94 VAL A CA 1
ATOM 731 C C . VAL A 1 94 ? -2.142 -4.584 3.926 1.00 96.25 94 VAL A C 1
ATOM 733 O O . VAL A 1 94 ? -0.919 -4.506 3.873 1.00 96.25 94 VAL A O 1
ATOM 736 N N . LEU A 1 95 ? -2.822 -5.637 3.465 1.00 95.81 95 LEU A N 1
ATOM 737 C CA . LEU A 1 95 ? -2.193 -6.806 2.847 1.00 95.81 95 LEU A CA 1
ATOM 738 C C . LEU A 1 95 ? -1.463 -6.459 1.548 1.00 95.81 95 LEU A C 1
ATOM 740 O O . LEU A 1 95 ? -0.366 -6.948 1.320 1.00 95.81 95 LEU A O 1
ATOM 744 N N . ARG A 1 96 ? -2.040 -5.596 0.711 1.00 94.06 96 ARG A N 1
ATOM 745 C CA . ARG A 1 96 ? -1.411 -5.145 -0.539 1.00 94.06 96 ARG A CA 1
ATOM 746 C C . ARG A 1 96 ? -0.195 -4.254 -0.303 1.00 94.06 96 ARG A C 1
ATOM 748 O O . ARG A 1 96 ? 0.711 -4.237 -1.122 1.00 94.06 96 ARG A O 1
ATOM 755 N N . LEU A 1 97 ? -0.157 -3.512 0.802 1.00 94.69 97 LEU A N 1
ATOM 756 C CA . LEU A 1 97 ? 1.005 -2.696 1.158 1.00 94.69 97 LEU A CA 1
ATOM 757 C C . LEU A 1 97 ? 2.149 -3.516 1.770 1.00 94.69 97 LEU A C 1
ATOM 759 O O . LEU A 1 97 ? 3.286 -3.034 1.777 1.00 94.69 97 LEU A O 1
ATOM 763 N N . ASP A 1 98 ? 1.871 -4.723 2.272 1.00 92.94 98 ASP A N 1
ATOM 764 C CA . ASP A 1 98 ? 2.877 -5.644 2.809 1.00 92.94 98 ASP A CA 1
ATOM 765 C C . ASP A 1 98 ? 3.927 -5.972 1.739 1.00 92.94 98 ASP A C 1
ATOM 767 O O . ASP A 1 98 ? 3.607 -6.470 0.663 1.00 92.94 98 ASP A O 1
ATOM 771 N N . GLY A 1 99 ? 5.191 -5.641 2.011 1.00 83.81 99 GLY A N 1
ATOM 772 C CA . GLY A 1 99 ? 6.293 -5.813 1.059 1.00 83.81 99 GLY A CA 1
ATOM 773 C C . GLY A 1 99 ? 6.413 -4.730 -0.024 1.00 83.81 99 GLY A C 1
ATOM 774 O O . GLY A 1 99 ? 7.480 -4.612 -0.620 1.00 83.81 99 GLY A O 1
ATOM 775 N N . LEU A 1 100 ? 5.390 -3.893 -0.240 1.00 87.00 100 LEU A N 1
ATOM 776 C CA . LEU A 1 100 ? 5.468 -2.746 -1.160 1.00 87.00 100 LEU A CA 1
ATOM 777 C C . LEU A 1 100 ? 5.910 -1.455 -0.476 1.00 87.00 100 LEU A C 1
ATOM 779 O O . LEU A 1 100 ? 6.591 -0.629 -1.086 1.00 87.00 100 LEU A O 1
ATOM 783 N N . MET A 1 101 ? 5.520 -1.247 0.784 1.00 87.81 101 MET A N 1
ATOM 784 C CA . MET A 1 101 ? 5.949 -0.071 1.534 1.00 87.81 101 MET A CA 1
ATOM 785 C C . MET A 1 101 ? 7.274 -0.362 2.259 1.00 87.81 101 MET A C 1
ATOM 787 O O . MET A 1 101 ? 7.324 -1.272 3.089 1.00 87.81 101 MET A O 1
ATOM 791 N N . PRO A 1 102 ? 8.340 0.432 2.035 1.00 83.75 102 PRO A N 1
ATOM 792 C CA . PRO A 1 102 ? 9.590 0.266 2.767 1.00 83.75 102 PRO A CA 1
ATOM 793 C C . PRO A 1 102 ? 9.366 0.323 4.283 1.00 83.75 102 PRO A C 1
ATOM 795 O O . PRO A 1 102 ? 8.784 1.279 4.799 1.00 83.75 102 PRO 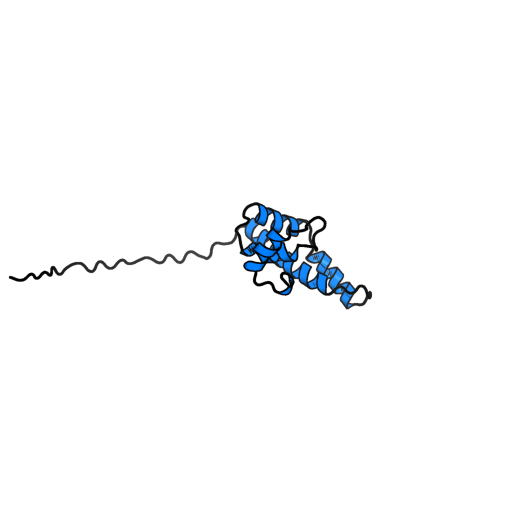A O 1
ATOM 798 N N . GLY A 1 103 ? 9.833 -0.703 4.996 1.00 81.94 103 GLY A N 1
ATOM 799 C CA . GLY A 1 103 ? 9.681 -0.816 6.449 1.00 81.94 103 GLY A CA 1
ATOM 800 C C . GLY A 1 103 ? 8.326 -1.354 6.923 1.00 81.94 103 GLY A C 1
ATOM 801 O O . GLY A 1 103 ? 8.104 -1.419 8.132 1.00 81.94 103 GLY A O 1
ATOM 802 N N . LEU A 1 104 ? 7.430 -1.753 6.013 1.00 86.81 104 LEU A N 1
ATOM 803 C CA . LEU A 1 104 ? 6.258 -2.552 6.354 1.00 86.81 104 LEU A CA 1
ATOM 804 C C . LEU A 1 104 ? 6.506 -4.018 6.033 1.00 86.81 104 LEU A C 1
ATOM 806 O O . LEU A 1 104 ? 6.640 -4.411 4.876 1.00 86.81 104 LEU A O 1
ATOM 810 N N . THR A 1 105 ? 6.502 -4.824 7.083 1.00 89.81 105 THR A N 1
ATOM 811 C CA . THR A 1 105 ? 6.478 -6.277 6.983 1.00 89.81 105 THR A CA 1
ATOM 812 C C . THR A 1 105 ? 5.529 -6.768 8.054 1.00 89.81 105 THR A C 1
ATOM 814 O O . THR A 1 105 ? 5.786 -6.590 9.247 1.00 89.81 105 THR A O 1
ATOM 817 N N . LEU A 1 106 ? 4.393 -7.314 7.632 1.00 91.62 106 LEU A N 1
ATOM 818 C CA . LEU A 1 106 ? 3.413 -7.861 8.556 1.00 91.62 106 LEU A CA 1
ATOM 819 C C . LEU A 1 106 ? 3.975 -9.138 9.199 1.00 91.62 106 LEU A C 1
ATOM 821 O O . LEU A 1 106 ? 4.473 -10.017 8.490 1.00 91.62 106 LEU A O 1
ATOM 825 N N . PRO A 1 107 ? 3.873 -9.296 10.531 1.00 93.81 107 PRO A N 1
ATOM 826 C CA . PRO A 1 107 ? 4.131 -10.576 11.173 1.00 93.81 107 PRO A CA 1
ATOM 827 C C . PRO A 1 107 ? 3.270 -11.677 10.546 1.00 93.81 107 PRO A C 1
ATOM 829 O O . PRO A 1 107 ? 2.093 -11.456 10.259 1.00 93.81 107 PRO A O 1
ATOM 832 N N . ALA A 1 108 ? 3.816 -12.887 10.401 1.00 92.06 108 ALA A N 1
ATOM 833 C CA . ALA A 1 108 ? 3.115 -13.998 9.748 1.00 92.06 108 ALA A CA 1
ATOM 834 C C . ALA A 1 108 ? 1.728 -14.282 10.360 1.00 92.06 108 ALA A C 1
ATOM 836 O O . ALA A 1 108 ? 0.760 -14.492 9.633 1.00 92.06 108 ALA A O 1
ATOM 837 N N . ALA A 1 109 ? 1.611 -14.216 11.691 1.00 93.75 109 ALA A N 1
ATOM 838 C CA . ALA A 1 109 ? 0.339 -14.399 12.391 1.00 93.75 109 ALA A CA 1
ATOM 839 C C . ALA A 1 109 ? -0.681 -13.292 12.070 1.00 93.75 109 ALA A C 1
ATOM 841 O O . ALA A 1 109 ? -1.873 -13.562 11.930 1.00 93.75 109 ALA A O 1
ATOM 842 N N . GLU A 1 110 ? -0.217 -12.049 11.930 1.00 94.44 110 GLU A N 1
ATOM 843 C CA . GLU A 1 110 ? -1.071 -10.932 11.539 1.00 94.44 110 GLU A CA 1
ATOM 844 C C . GLU A 1 110 ? -1.522 -11.102 10.089 1.00 94.44 110 GLU A C 1
ATOM 846 O O . GLU A 1 110 ? -2.722 -11.087 9.829 1.00 94.44 110 GLU A O 1
ATOM 851 N N . LYS A 1 111 ? -0.597 -11.386 9.167 1.00 94.00 111 LYS A N 1
ATOM 852 C CA . LYS A 1 111 ? -0.919 -11.658 7.762 1.00 94.00 111 LYS A CA 1
ATOM 853 C C . LYS A 1 111 ? -1.953 -12.779 7.619 1.00 94.00 111 LYS A C 1
ATOM 855 O O . LYS A 1 111 ? -2.967 -12.575 6.961 1.00 94.00 111 LYS A O 1
ATOM 860 N N . ALA A 1 112 ? -1.763 -13.908 8.305 1.00 93.50 112 ALA A N 1
ATOM 861 C CA . ALA A 1 112 ? -2.711 -15.024 8.297 1.00 93.50 112 ALA A CA 1
ATOM 862 C C . ALA A 1 112 ? -4.102 -14.619 8.815 1.00 93.50 112 ALA A C 1
ATOM 864 O O . ALA A 1 112 ? -5.117 -14.971 8.214 1.00 93.50 112 ALA A O 1
ATOM 865 N N . ARG A 1 113 ? -4.164 -13.824 9.893 1.00 94.19 113 ARG A N 1
ATOM 866 C CA . ARG A 1 113 ? -5.425 -13.298 10.437 1.00 94.19 113 ARG A CA 1
ATOM 867 C C . ARG A 1 113 ? -6.152 -12.406 9.432 1.00 94.19 113 ARG A C 1
ATOM 869 O O . ARG A 1 113 ? -7.367 -12.524 9.295 1.00 94.19 113 ARG A O 1
ATOM 876 N N . LEU A 1 114 ? -5.433 -11.508 8.755 1.00 95.19 114 LEU A N 1
ATOM 877 C CA . LEU A 1 114 ? -6.027 -10.642 7.737 1.00 95.19 114 LEU A CA 1
ATOM 878 C C . LEU A 1 114 ? -6.497 -11.473 6.539 1.00 95.19 114 LEU A C 1
ATOM 880 O O . LEU A 1 114 ? -7.621 -11.277 6.088 1.00 95.19 114 LEU A O 1
ATOM 884 N N . CYS A 1 115 ? -5.690 -12.429 6.077 1.00 94.25 115 CYS A N 1
ATOM 885 C CA . CYS A 1 115 ? -6.007 -13.304 4.947 1.00 94.25 115 CYS A CA 1
ATOM 886 C C . CYS A 1 115 ? -7.195 -14.239 5.188 1.00 94.25 115 CYS A C 1
ATOM 888 O O . CYS A 1 115 ? -7.953 -14.509 4.265 1.00 94.25 115 CYS A O 1
ATOM 890 N N . ALA A 1 116 ? -7.428 -14.674 6.428 1.00 93.00 116 ALA A N 1
ATOM 891 C CA . ALA A 1 116 ? -8.612 -15.465 6.770 1.00 93.00 116 ALA A CA 1
ATOM 892 C C . ALA A 1 116 ? -9.938 -14.704 6.554 1.00 93.00 116 ALA A C 1
ATOM 894 O O . ALA A 1 116 ? -11.003 -15.317 6.488 1.00 93.00 116 ALA A O 1
ATOM 895 N N . VAL A 1 117 ? -9.886 -13.370 6.469 1.00 91.81 117 VAL A N 1
ATOM 896 C CA . VAL A 1 117 ? -11.059 -12.495 6.319 1.00 91.81 117 VAL A CA 1
ATOM 897 C C . VAL A 1 117 ? -11.072 -11.802 4.957 1.00 91.81 117 VAL A C 1
ATOM 899 O O . VAL A 1 117 ? -12.127 -11.651 4.337 1.00 91.81 117 VAL A O 1
ATOM 902 N N . ALA A 1 118 ? -9.908 -11.354 4.492 1.00 86.00 118 ALA A N 1
ATOM 903 C CA . ALA A 1 118 ? -9.750 -10.664 3.227 1.00 86.00 118 ALA A CA 1
ATOM 904 C C . ALA A 1 118 ? -9.809 -11.671 2.075 1.00 86.00 118 ALA A C 1
ATOM 906 O O . ALA A 1 118 ? -8.937 -12.517 1.918 1.00 86.00 118 ALA A O 1
ATOM 907 N N . LYS A 1 119 ? -10.828 -11.547 1.223 1.00 77.44 119 LYS A N 1
ATOM 908 C CA . LYS A 1 119 ? -10.966 -12.332 -0.014 1.00 77.44 119 LYS A CA 1
ATOM 909 C C . LYS A 1 119 ? -10.032 -11.801 -1.112 1.00 77.44 119 LYS A C 1
ATOM 911 O O . LYS A 1 119 ? -10.495 -11.389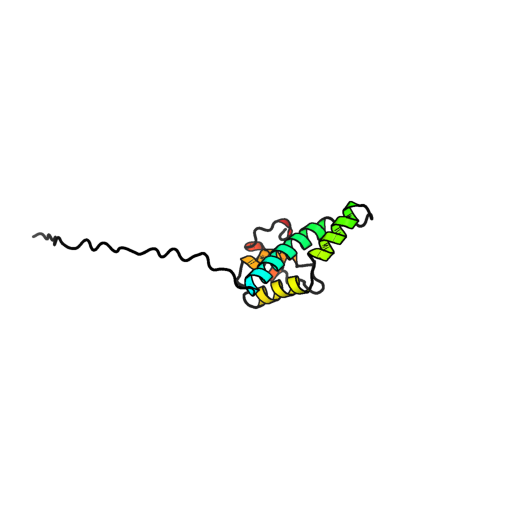 -2.170 1.00 77.44 119 LYS A O 1
ATOM 916 N N . THR A 1 120 ? -8.733 -11.712 -0.833 1.00 77.44 120 THR A N 1
ATOM 917 C CA . THR A 1 120 ? -7.725 -11.162 -1.753 1.00 77.44 120 THR A CA 1
ATOM 918 C C . THR A 1 120 ? -6.708 -12.228 -2.138 1.00 77.44 120 THR A C 1
ATOM 920 O O . THR A 1 120 ? -5.629 -12.291 -1.554 1.00 77.44 120 THR A O 1
ATOM 923 N N . GLU A 1 121 ? -7.044 -13.040 -3.138 1.00 74.50 121 GLU A N 1
ATOM 924 C CA . GLU A 1 121 ? -6.254 -14.213 -3.557 1.00 74.50 121 GLU A CA 1
ATOM 925 C C . GLU A 1 121 ? -4.799 -13.867 -3.920 1.00 74.50 121 GLU A C 1
ATOM 927 O O . GLU A 1 121 ? -3.884 -14.614 -3.602 1.00 74.50 121 GLU A O 1
ATOM 932 N N . LEU A 1 122 ? -4.550 -12.687 -4.502 1.00 76.69 122 LEU A N 1
ATOM 933 C CA . LEU A 1 122 ? -3.194 -12.268 -4.887 1.00 76.69 122 LEU A CA 1
ATOM 934 C C . LEU A 1 122 ? -2.290 -11.884 -3.704 1.00 76.69 122 LEU A C 1
ATOM 936 O O . LEU A 1 122 ? -1.073 -11.997 -3.806 1.00 76.69 122 LEU A O 1
ATOM 940 N N . ALA A 1 123 ? -2.857 -11.402 -2.595 1.00 78.88 123 ALA A N 1
ATOM 941 C CA . ALA A 1 123 ? -2.084 -11.003 -1.410 1.00 78.88 123 ALA A CA 1
ATOM 942 C C . ALA A 1 123 ? -2.042 -12.102 -0.328 1.00 78.88 123 ALA A C 1
ATOM 944 O O . ALA A 1 123 ? -1.271 -12.007 0.633 1.00 78.88 123 ALA A O 1
ATOM 945 N N . CYS A 1 124 ? -2.873 -13.131 -0.496 1.00 85.44 124 CYS A N 1
ATOM 946 C CA . CYS A 1 124 ? -3.095 -14.231 0.430 1.00 85.44 124 CYS A CA 1
ATOM 947 C C . CYS A 1 124 ? -2.999 -15.565 -0.322 1.00 85.44 124 CYS A C 1
ATOM 949 O O . CYS A 1 124 ? -4.038 -16.079 -0.741 1.00 85.44 124 CYS A O 1
ATOM 951 N N . PRO A 1 125 ? -1.773 -16.079 -0.533 1.00 64.69 125 PRO A N 1
ATOM 952 C CA . PRO A 1 125 ? -1.552 -17.392 -1.131 1.00 64.69 125 PRO A CA 1
ATOM 953 C C . PRO A 1 125 ? -1.962 -18.542 -0.202 1.00 64.69 125 PRO A C 1
ATOM 955 O O . PRO A 1 125 ? -1.994 -18.335 1.037 1.00 64.69 125 PRO A O 1
#